Protein AF-A0A7X7WIS3-F1 (afdb_monomer)

Radius of gyration: 32.18 Å; Cα contacts (8 Å, |Δi|>4): 5; chains: 1; bounding box: 95×16×75 Å

Structure (mmCIF, N/CA/C/O backbone):
data_AF-A0A7X7WIS3-F1
#
_entry.id   AF-A0A7X7WIS3-F1
#
loop_
_atom_site.group_PDB
_atom_site.id
_atom_site.type_symbol
_atom_site.label_atom_id
_atom_site.label_alt_id
_atom_site.label_comp_id
_atom_site.label_asym_id
_atom_site.label_entity_id
_atom_site.label_seq_id
_atom_site.pdbx_PDB_ins_code
_atom_site.Cartn_x
_atom_site.Cartn_y
_atom_site.Cartn_z
_atom_site.occupancy
_atom_site.B_iso_or_equiv
_atom_site.auth_seq_id
_atom_site.auth_comp_id
_atom_site.auth_asym_id
_atom_site.auth_atom_id
_atom_site.pdbx_PDB_model_num
ATOM 1 N N . MET A 1 1 ? 35.628 1.874 -16.370 1.00 45.72 1 MET A N 1
ATOM 2 C CA . MET A 1 1 ? 34.153 1.821 -16.318 1.00 45.72 1 MET A CA 1
ATOM 3 C C . MET A 1 1 ? 33.796 0.832 -15.231 1.00 45.72 1 MET A C 1
ATOM 5 O O . MET A 1 1 ? 33.959 -0.360 -15.448 1.00 45.72 1 MET A O 1
ATOM 9 N N . SER A 1 2 ? 33.437 1.321 -14.049 1.00 52.81 2 SER A N 1
ATOM 10 C CA . SER A 1 2 ? 33.069 0.463 -12.922 1.00 52.81 2 SER A CA 1
ATOM 11 C C . SER A 1 2 ? 31.591 0.685 -12.648 1.00 52.81 2 SER A C 1
ATOM 13 O O . SER A 1 2 ? 31.207 1.727 -12.124 1.00 52.81 2 SER A O 1
ATOM 15 N N . ASN A 1 3 ? 30.770 -0.275 -13.065 1.00 57.66 3 ASN A N 1
ATOM 16 C CA . ASN A 1 3 ? 29.336 -0.274 -12.818 1.00 57.66 3 ASN A CA 1
ATOM 17 C C . ASN A 1 3 ? 29.105 -1.041 -11.516 1.00 57.66 3 ASN A C 1
ATOM 19 O O . ASN A 1 3 ? 2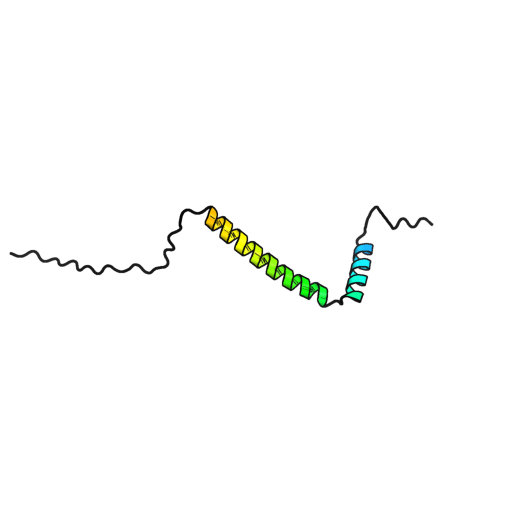8.907 -2.252 -11.530 1.00 57.66 3 ASN A O 1
ATOM 23 N N . ASN A 1 4 ? 29.158 -0.337 -10.389 1.00 61.28 4 ASN A N 1
ATOM 24 C CA . ASN A 1 4 ? 28.826 -0.904 -9.084 1.00 61.28 4 ASN A CA 1
ATOM 25 C C . ASN A 1 4 ? 27.308 -0.850 -8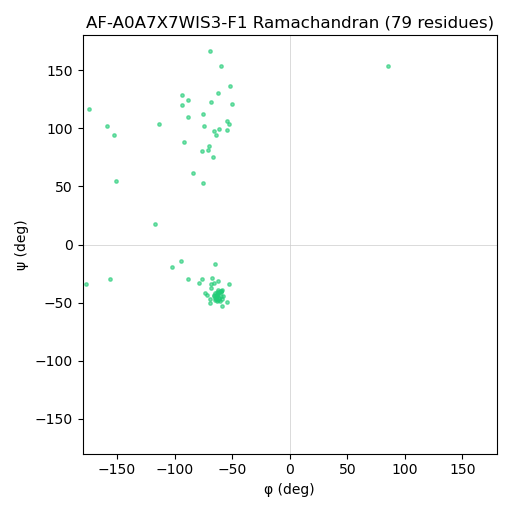.866 1.00 61.28 4 ASN A C 1
ATOM 27 O O . ASN A 1 4 ? 26.816 -0.200 -7.951 1.00 61.28 4 ASN A O 1
ATOM 31 N N . VAL A 1 5 ? 26.562 -1.532 -9.729 1.00 59.28 5 VAL A N 1
ATOM 32 C CA . VAL A 1 5 ? 25.215 -2.005 -9.407 1.00 59.28 5 VAL A CA 1
ATOM 33 C C . VAL A 1 5 ? 25.462 -3.359 -8.774 1.00 59.28 5 VAL A C 1
ATOM 35 O O . VAL A 1 5 ? 25.937 -4.224 -9.494 1.00 59.28 5 VAL A O 1
ATOM 38 N N . LEU A 1 6 ? 25.249 -3.536 -7.467 1.00 62.84 6 LEU A N 1
ATOM 39 C CA . LEU A 1 6 ? 24.677 -4.793 -6.960 1.00 62.84 6 LEU A CA 1
ATOM 40 C C . LEU A 1 6 ? 24.417 -4.832 -5.443 1.00 62.84 6 LEU A C 1
ATOM 42 O O . LEU A 1 6 ? 23.442 -5.472 -5.077 1.00 62.84 6 LEU A O 1
ATOM 46 N N . ILE A 1 7 ? 25.186 -4.209 -4.533 1.00 62.28 7 ILE A N 1
ATOM 47 C CA . ILE A 1 7 ? 25.006 -4.521 -3.085 1.00 62.28 7 ILE A CA 1
ATOM 48 C C . ILE A 1 7 ? 25.347 -3.360 -2.125 1.00 62.28 7 ILE A C 1
ATOM 50 O O . ILE A 1 7 ? 26.163 -3.518 -1.223 1.00 62.28 7 ILE A O 1
ATOM 54 N N . GLY A 1 8 ? 24.759 -2.170 -2.285 1.00 60.97 8 GLY A N 1
ATOM 55 C CA . GLY A 1 8 ? 25.025 -1.083 -1.317 1.00 60.97 8 GLY A CA 1
ATOM 56 C C . GLY A 1 8 ? 23.962 0.001 -1.210 1.00 60.97 8 GLY A C 1
ATOM 57 O O . GLY A 1 8 ? 23.738 0.551 -0.137 1.00 60.97 8 GLY A O 1
ATOM 58 N N . SER A 1 9 ? 23.247 0.267 -2.293 1.00 63.25 9 SER A N 1
ATOM 59 C CA . SER A 1 9 ? 22.150 1.225 -2.304 1.00 63.25 9 SER A CA 1
ATOM 60 C C . SER A 1 9 ? 21.192 0.789 -3.393 1.00 63.25 9 SER A C 1
ATOM 62 O O . SER A 1 9 ? 21.412 1.099 -4.561 1.00 63.25 9 SER A O 1
ATOM 64 N N . VAL A 1 10 ? 20.162 0.019 -3.040 1.00 70.31 10 VAL A N 1
ATOM 65 C CA . VAL A 1 10 ? 19.002 -0.111 -3.926 1.00 70.31 10 VAL A CA 1
ATOM 66 C C . VAL A 1 10 ? 18.398 1.288 -3.984 1.00 70.31 10 VAL A C 1
ATOM 68 O O . VAL A 1 10 ? 17.708 1.715 -3.059 1.00 70.31 10 VAL A O 1
ATOM 71 N N . GLY A 1 11 ? 18.792 2.054 -4.995 1.00 81.56 11 GLY A N 1
ATOM 72 C CA . GLY A 1 11 ? 18.323 3.407 -5.188 1.00 81.56 11 GLY A CA 1
ATOM 73 C C . GLY A 1 11 ? 16.855 3.402 -5.589 1.00 81.56 11 GLY A C 1
ATOM 74 O O . GLY A 1 11 ? 16.271 2.383 -5.970 1.00 81.56 11 GLY A O 1
ATOM 75 N N . THR A 1 12 ? 16.241 4.581 -5.528 1.00 87.06 12 THR A N 1
ATOM 76 C CA . THR A 1 12 ? 14.864 4.788 -5.991 1.00 87.06 12 THR A CA 1
ATOM 77 C C . THR A 1 12 ? 14.677 4.287 -7.430 1.00 87.06 12 THR A C 1
ATOM 79 O O . THR A 1 12 ? 13.626 3.745 -7.763 1.00 87.06 12 THR A O 1
ATOM 82 N N . THR A 1 13 ? 15.712 4.407 -8.268 1.00 87.56 13 THR A N 1
ATOM 83 C CA . THR A 1 13 ? 15.713 3.943 -9.660 1.00 87.56 13 THR A CA 1
ATOM 84 C C . THR A 1 13 ? 15.548 2.427 -9.768 1.00 87.56 13 THR A C 1
ATOM 86 O O . THR A 1 13 ? 14.691 1.964 -10.516 1.00 87.56 13 THR A O 1
ATOM 89 N N . GLU A 1 14 ? 16.308 1.638 -9.008 1.00 86.94 14 GLU A N 1
ATOM 90 C CA . GLU A 1 14 ? 16.217 0.176 -9.016 1.00 86.94 14 GLU A CA 1
ATOM 91 C C . GLU A 1 14 ? 14.841 -0.301 -8.539 1.00 86.94 14 GLU A C 1
ATOM 93 O O . GLU A 1 14 ? 14.253 -1.198 -9.147 1.00 86.94 14 GLU A O 1
ATOM 98 N N . ILE A 1 15 ? 14.284 0.342 -7.506 1.00 90.81 15 ILE A N 1
ATOM 99 C CA . ILE A 1 15 ? 12.923 0.054 -7.025 1.00 90.81 15 ILE A CA 1
ATOM 100 C C . ILE A 1 15 ? 11.899 0.296 -8.140 1.00 90.81 15 ILE A C 1
ATOM 102 O O . ILE A 1 15 ? 11.020 -0.539 -8.353 1.00 90.81 15 ILE A O 1
ATOM 106 N N . ILE A 1 16 ? 12.021 1.400 -8.884 1.00 92.19 16 ILE A N 1
ATOM 107 C CA . ILE A 1 16 ? 11.129 1.710 -10.010 1.00 92.19 16 ILE A CA 1
ATOM 108 C C . ILE A 1 16 ? 11.241 0.648 -11.113 1.00 92.19 16 ILE A C 1
ATOM 110 O O . ILE A 1 16 ? 10.216 0.217 -11.638 1.00 92.19 16 ILE A O 1
ATOM 114 N N . VAL A 1 17 ? 12.451 0.185 -11.444 1.00 93.44 17 VAL A N 1
ATOM 115 C CA . VAL A 1 17 ? 12.656 -0.865 -12.461 1.00 93.44 17 VAL A CA 1
ATOM 116 C C . VAL A 1 17 ? 12.011 -2.186 -12.034 1.00 93.44 17 VAL A C 1
ATOM 118 O O . VAL A 1 17 ? 11.312 -2.815 -12.829 1.00 93.44 17 VAL A O 1
ATOM 121 N N . ILE A 1 18 ? 12.185 -2.590 -10.773 1.00 92.06 18 ILE A N 1
ATOM 122 C CA . ILE A 1 18 ? 11.563 -3.806 -10.230 1.00 92.06 18 ILE A CA 1
ATOM 123 C C . ILE A 1 18 ? 10.036 -3.676 -10.233 1.00 92.06 18 ILE A C 1
ATOM 125 O O . ILE A 1 18 ? 9.339 -4.595 -10.668 1.00 92.06 18 ILE A O 1
ATOM 129 N N . LEU A 1 19 ? 9.502 -2.527 -9.806 1.00 92.06 19 LEU A N 1
ATOM 130 C CA . LEU A 1 19 ? 8.065 -2.257 -9.853 1.00 92.06 19 LEU A CA 1
ATOM 131 C C . LEU A 1 19 ? 7.523 -2.326 -11.278 1.00 92.06 19 LEU A C 1
ATOM 133 O O . LEU A 1 19 ? 6.450 -2.887 -11.478 1.00 92.06 19 LEU A O 1
ATOM 137 N N . LEU A 1 20 ? 8.259 -1.813 -12.264 1.00 94.19 20 LEU A N 1
ATOM 138 C CA . LEU A 1 20 ? 7.860 -1.872 -13.665 1.00 94.19 20 LEU A CA 1
ATOM 139 C C . LEU A 1 20 ? 7.812 -3.317 -14.182 1.00 94.19 20 LEU A C 1
ATOM 141 O O . LEU A 1 20 ? 6.848 -3.684 -14.850 1.00 94.19 20 LEU A O 1
ATOM 145 N N . LEU A 1 21 ? 8.789 -4.158 -13.825 1.00 94.81 21 LEU A N 1
ATOM 146 C CA . LEU A 1 21 ? 8.771 -5.587 -14.164 1.00 94.81 21 LEU A CA 1
ATOM 147 C C . LEU A 1 21 ? 7.564 -6.303 -13.550 1.00 94.81 21 LEU A C 1
ATOM 149 O O . LEU A 1 21 ? 6.853 -7.027 -14.245 1.00 94.81 21 LEU A O 1
ATOM 153 N N . ILE A 1 22 ? 7.282 -6.056 -12.269 1.00 93.88 22 ILE A N 1
ATOM 154 C CA . ILE A 1 22 ? 6.091 -6.583 -11.590 1.00 93.88 22 ILE A CA 1
ATOM 155 C C . ILE A 1 22 ? 4.817 -6.092 -12.293 1.00 93.88 22 ILE A C 1
ATOM 157 O O . ILE A 1 22 ? 3.885 -6.867 -12.497 1.00 93.88 22 ILE A O 1
ATOM 161 N N . LEU A 1 23 ? 4.776 -4.828 -12.717 1.00 93.88 23 LEU A N 1
ATOM 162 C CA . LEU A 1 23 ? 3.636 -4.255 -13.427 1.00 93.88 23 LEU A CA 1
ATOM 163 C C . LEU A 1 23 ? 3.416 -4.893 -14.801 1.00 93.88 23 LEU A C 1
ATOM 165 O O . LEU A 1 23 ? 2.274 -5.002 -15.227 1.00 93.88 23 LEU A O 1
ATOM 169 N N . ILE A 1 24 ? 4.476 -5.315 -15.490 1.00 94.94 24 ILE A N 1
ATOM 170 C CA . ILE A 1 24 ? 4.367 -6.031 -16.768 1.00 94.94 24 ILE A CA 1
ATOM 171 C C . ILE A 1 24 ? 3.850 -7.456 -16.540 1.00 94.94 24 ILE A C 1
ATOM 173 O O . ILE A 1 24 ? 2.966 -7.903 -17.265 1.00 94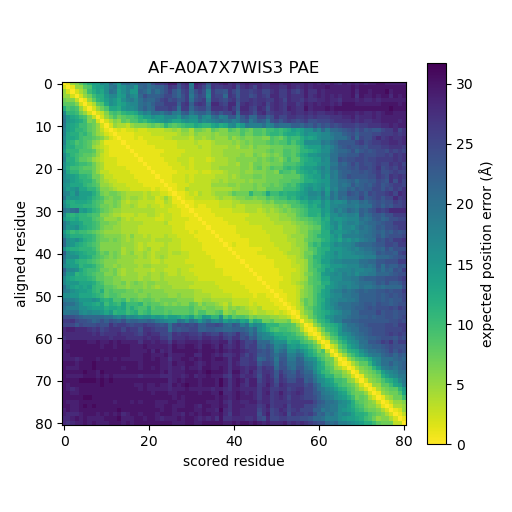.94 24 ILE A O 1
ATOM 177 N N . LEU A 1 25 ? 4.359 -8.154 -15.520 1.00 94.38 25 LEU A N 1
ATOM 178 C CA . LEU A 1 25 ? 3.959 -9.532 -15.215 1.00 94.38 25 LEU A CA 1
ATOM 179 C C . LEU A 1 25 ? 2.520 -9.629 -14.693 1.00 94.38 25 LEU A C 1
ATOM 181 O O . LEU A 1 25 ? 1.751 -10.481 -15.130 1.00 94.38 25 LEU A O 1
ATOM 185 N N . PHE A 1 26 ? 2.157 -8.764 -13.748 1.00 92.44 26 PHE A N 1
ATOM 186 C CA . PHE A 1 26 ? 0.870 -8.820 -13.053 1.00 92.44 26 PHE A CA 1
ATOM 187 C C . PHE A 1 26 ? -0.140 -7.789 -13.571 1.00 92.44 26 PHE A C 1
ATOM 189 O O . PHE A 1 26 ? -1.342 -7.949 -13.366 1.00 92.44 26 PHE A O 1
ATOM 196 N N . GLY A 1 27 ? 0.303 -6.738 -14.259 1.00 89.38 27 GLY A N 1
ATOM 197 C CA . GLY A 1 27 ? -0.549 -5.645 -14.723 1.00 89.38 27 GLY A CA 1
ATOM 198 C C . GLY A 1 27 ? -0.767 -4.552 -13.671 1.00 89.38 27 GLY A C 1
ATOM 199 O O . GLY A 1 27 ? -0.786 -4.793 -12.462 1.00 89.38 27 GLY A O 1
ATOM 200 N N . SER A 1 28 ? -1.040 -3.330 -14.137 1.00 90.44 28 SER A N 1
ATOM 201 C CA . SER A 1 28 ? -1.292 -2.159 -13.279 1.00 90.44 28 SER A CA 1
ATOM 202 C C . SER A 1 28 ? -2.555 -2.243 -12.424 1.00 90.44 28 SER A C 1
ATOM 204 O O . SER A 1 28 ? -2.688 -1.504 -11.452 1.00 90.44 28 SER A O 1
ATOM 206 N N . LYS A 1 29 ? -3.476 -3.153 -12.755 1.00 90.25 29 LYS A N 1
ATOM 207 C CA . LYS A 1 29 ? -4.742 -3.331 -12.034 1.00 90.25 29 LYS A CA 1
ATOM 208 C C . LYS A 1 29 ? -4.641 -4.303 -10.855 1.00 90.25 29 LYS A C 1
ATOM 210 O O . LYS A 1 29 ? -5.347 -4.111 -9.873 1.00 90.25 29 LYS A O 1
ATOM 215 N N . ARG A 1 30 ? -3.756 -5.307 -10.911 1.00 90.31 30 ARG A N 1
ATOM 216 C CA . ARG A 1 30 ? -3.692 -6.372 -9.891 1.00 90.31 30 ARG A CA 1
ATOM 217 C C . ARG A 1 30 ? -3.099 -5.905 -8.568 1.00 90.31 30 ARG A C 1
ATOM 219 O O . ARG A 1 30 ? -3.628 -6.235 -7.514 1.00 90.31 30 ARG A O 1
ATOM 226 N N . ILE A 1 31 ? -2.041 -5.098 -8.614 1.00 90.88 31 ILE A N 1
ATOM 227 C CA . ILE A 1 31 ? -1.397 -4.548 -7.412 1.00 90.88 31 ILE A CA 1
ATOM 228 C C . ILE A 1 31 ? -2.373 -3.721 -6.548 1.00 90.88 31 ILE A C 1
ATOM 230 O O . ILE A 1 31 ? -2.506 -4.034 -5.362 1.00 90.88 31 ILE A O 1
ATOM 234 N N . PRO A 1 32 ? -3.099 -2.714 -7.083 1.00 89.19 32 PRO A N 1
ATOM 235 C CA . PRO A 1 32 ? -4.043 -1.941 -6.278 1.00 89.19 32 PRO A CA 1
ATOM 236 C C . PRO A 1 32 ? -5.256 -2.764 -5.828 1.00 89.19 32 PRO A C 1
ATOM 238 O O . PRO A 1 32 ? -5.738 -2.561 -4.719 1.00 89.19 32 PRO A O 1
ATOM 241 N N . GLU A 1 33 ? -5.729 -3.713 -6.640 1.00 93.62 33 GLU A N 1
ATOM 242 C CA . GLU A 1 33 ? -6.828 -4.620 -6.283 1.00 93.62 33 GLU A CA 1
ATOM 243 C C . GLU A 1 33 ? -6.475 -5.471 -5.047 1.00 93.62 33 GLU A C 1
ATOM 245 O O . GLU A 1 33 ? -7.217 -5.493 -4.059 1.00 93.62 33 GLU A O 1
ATOM 250 N N . ILE A 1 34 ? -5.286 -6.085 -5.049 1.00 93.56 34 ILE A N 1
ATOM 251 C CA . ILE A 1 34 ? -4.776 -6.863 -3.914 1.00 93.56 34 ILE A CA 1
ATOM 252 C C . ILE A 1 34 ? -4.568 -5.953 -2.699 1.00 93.56 34 ILE A C 1
ATOM 254 O O . ILE A 1 34 ? -5.053 -6.274 -1.614 1.00 93.56 34 ILE A O 1
ATOM 258 N N . ALA A 1 35 ? -3.934 -4.790 -2.870 1.00 94.06 35 ALA A N 1
ATOM 259 C CA . ALA A 1 35 ? -3.707 -3.840 -1.781 1.00 94.06 35 ALA A CA 1
ATOM 260 C C . ALA A 1 35 ? -5.016 -3.371 -1.120 1.00 94.06 35 ALA A C 1
ATOM 262 O O . ALA A 1 35 ? -5.087 -3.273 0.105 1.00 94.06 35 ALA A O 1
ATOM 263 N N . GLN A 1 36 ? -6.074 -3.133 -1.901 1.00 95.94 36 GLN A N 1
ATOM 264 C CA . GLN A 1 36 ? -7.390 -2.774 -1.371 1.00 95.94 36 GLN A CA 1
ATOM 265 C C . GLN A 1 36 ? -8.017 -3.915 -0.564 1.00 95.94 36 GLN A C 1
ATOM 267 O O . GLN A 1 36 ? -8.566 -3.669 0.512 1.00 95.94 36 GLN A O 1
ATOM 272 N N . SER A 1 37 ? -7.942 -5.153 -1.060 1.00 95.75 37 SER A N 1
ATOM 273 C CA . SER A 1 37 ? -8.481 -6.323 -0.353 1.00 95.75 37 SER A CA 1
ATOM 274 C C . SER A 1 37 ? -7.738 -6.595 0.962 1.00 95.75 37 SER A C 1
ATOM 276 O O . SER A 1 37 ? -8.370 -6.733 2.010 1.00 95.75 37 SER A O 1
ATOM 278 N N . LEU A 1 38 ? -6.402 -6.551 0.934 1.00 97.00 38 LEU A N 1
ATOM 279 C CA . LEU A 1 38 ? -5.548 -6.698 2.111 1.00 97.00 38 LEU A CA 1
ATOM 280 C C . LEU A 1 38 ? -5.775 -5.561 3.109 1.00 97.00 38 LEU A C 1
ATOM 282 O O . LEU A 1 38 ? -5.912 -5.812 4.302 1.00 97.00 38 LEU A O 1
ATOM 286 N N . GLY A 1 39 ? -5.878 -4.317 2.636 1.00 96.19 39 GLY A N 1
ATOM 287 C CA . GLY A 1 39 ? -6.122 -3.155 3.489 1.00 96.19 39 GLY A CA 1
ATOM 288 C C . GLY A 1 39 ? -7.450 -3.243 4.243 1.00 96.19 39 GLY A C 1
ATOM 289 O O . GLY A 1 39 ? -7.502 -2.939 5.436 1.00 96.19 39 GLY A O 1
ATOM 290 N N . LYS A 1 40 ? -8.513 -3.719 3.582 1.00 96.94 40 LYS A N 1
ATOM 291 C CA . LYS A 1 40 ? -9.800 -4.002 4.238 1.00 96.94 40 LYS A CA 1
ATOM 292 C C . LYS A 1 40 ? -9.652 -5.097 5.297 1.00 96.94 40 LYS A C 1
ATOM 294 O O . LYS A 1 40 ? -10.077 -4.886 6.428 1.00 96.94 40 LYS A O 1
ATOM 299 N N . GLY A 1 41 ? -8.994 -6.210 4.963 1.00 97.25 41 GLY A N 1
ATOM 300 C CA . GLY A 1 41 ? -8.753 -7.311 5.902 1.00 97.25 41 GLY A CA 1
ATOM 301 C C . GLY A 1 41 ? -7.969 -6.879 7.144 1.00 97.25 41 GLY A C 1
ATOM 302 O O . GLY A 1 41 ? -8.392 -7.146 8.264 1.00 97.25 41 GLY A O 1
ATOM 303 N N . ILE A 1 42 ? -6.877 -6.130 6.962 1.00 97.38 42 ILE A N 1
ATOM 304 C CA . ILE A 1 42 ? -6.062 -5.592 8.062 1.00 97.38 42 ILE A CA 1
ATOM 305 C C . ILE A 1 42 ? -6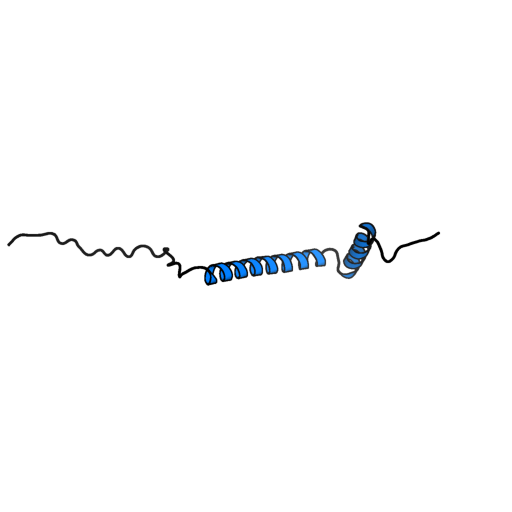.876 -4.623 8.929 1.00 97.38 42 ILE A C 1
ATOM 307 O O . ILE A 1 42 ? -6.731 -4.623 10.152 1.00 97.38 42 ILE A O 1
ATOM 311 N N . ARG A 1 43 ? -7.737 -3.791 8.327 1.00 96.69 43 ARG A N 1
ATOM 312 C CA . ARG A 1 43 ? -8.581 -2.844 9.067 1.00 96.69 43 ARG A CA 1
ATOM 313 C C . ARG A 1 43 ? -9.589 -3.557 9.964 1.00 96.69 43 ARG A C 1
ATOM 315 O O . ARG A 1 43 ? -9.693 -3.187 11.132 1.00 96.69 43 ARG A O 1
ATOM 322 N N . GLU A 1 44 ? -10.303 -4.547 9.431 1.00 97.00 44 GLU A N 1
ATOM 323 C CA . GLU A 1 44 ? -11.264 -5.335 10.212 1.00 97.00 44 GLU A CA 1
ATOM 324 C C . GLU A 1 44 ? -10.548 -6.151 11.288 1.00 97.00 44 GLU A C 1
ATOM 326 O O . GLU A 1 44 ? -10.930 -6.087 12.452 1.00 97.00 44 GLU A O 1
ATOM 331 N N . PHE A 1 45 ? -9.425 -6.795 10.950 1.00 96.50 45 PHE A N 1
ATOM 332 C CA . PHE A 1 45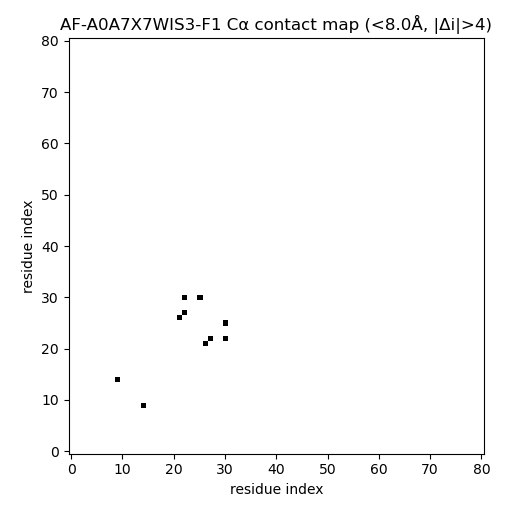 ? -8.597 -7.507 11.924 1.00 96.50 45 PHE A CA 1
ATOM 333 C C . PHE A 1 45 ? -8.183 -6.593 13.084 1.00 96.50 45 PHE A C 1
ATOM 335 O O . PHE A 1 45 ? -8.409 -6.912 14.248 1.00 96.50 45 PHE A O 1
ATOM 342 N N . LYS A 1 46 ? -7.659 -5.397 12.783 1.00 95.69 46 LYS A N 1
ATOM 343 C CA . LYS A 1 46 ? -7.269 -4.417 13.806 1.00 95.69 46 LYS A CA 1
ATOM 344 C C . LYS A 1 46 ? -8.456 -3.943 14.649 1.00 95.69 46 LYS A C 1
ATOM 346 O O . LYS A 1 46 ? -8.261 -3.580 15.805 1.00 95.69 46 LYS A O 1
ATOM 351 N N . ARG A 1 47 ? -9.665 -3.885 14.085 1.00 95.62 47 ARG A N 1
ATOM 352 C CA . ARG A 1 47 ? -10.882 -3.517 14.818 1.00 95.62 47 ARG A CA 1
ATOM 353 C C . ARG A 1 47 ? -11.271 -4.611 15.809 1.00 95.62 47 ARG A C 1
ATOM 355 O O . ARG A 1 47 ? -11.433 -4.296 16.982 1.00 95.62 47 ARG A O 1
ATOM 362 N N . SER A 1 48 ? -11.332 -5.862 15.361 1.00 94.19 48 SER A N 1
ATOM 363 C CA . SER A 1 48 ? -11.649 -7.008 16.218 1.00 94.19 48 SER A CA 1
ATOM 364 C C . SER A 1 48 ? -10.623 -7.189 17.334 1.00 94.19 48 SER A C 1
ATOM 366 O O . SER A 1 48 ? -11.005 -7.412 18.474 1.00 94.19 48 SER A O 1
ATOM 368 N N . MET A 1 49 ? -9.326 -7.013 17.047 1.00 93.94 49 MET A N 1
ATOM 369 C CA . MET A 1 49 ? -8.287 -7.098 18.083 1.00 93.94 49 MET A CA 1
ATOM 370 C C . MET A 1 49 ? -8.488 -6.065 19.200 1.00 93.94 49 MET A C 1
ATOM 372 O O . MET A 1 49 ? -8.338 -6.399 20.369 1.00 93.94 49 MET A O 1
ATOM 376 N N . ARG A 1 50 ? -8.881 -4.828 18.862 1.00 92.19 50 ARG A N 1
ATOM 377 C CA . ARG A 1 50 ? -9.187 -3.803 19.875 1.00 92.19 50 ARG A CA 1
ATOM 378 C C . ARG A 1 50 ? -10.443 -4.121 20.667 1.00 92.19 50 ARG A C 1
ATOM 380 O O . ARG A 1 50 ? -10.520 -3.780 21.835 1.00 92.19 50 ARG A O 1
ATOM 387 N N . GLU A 1 51 ? -11.461 -4.682 20.028 1.00 90.12 51 GLU A N 1
ATOM 388 C CA . GLU A 1 51 ? -12.699 -5.058 20.714 1.00 90.12 51 GLU A CA 1
ATOM 389 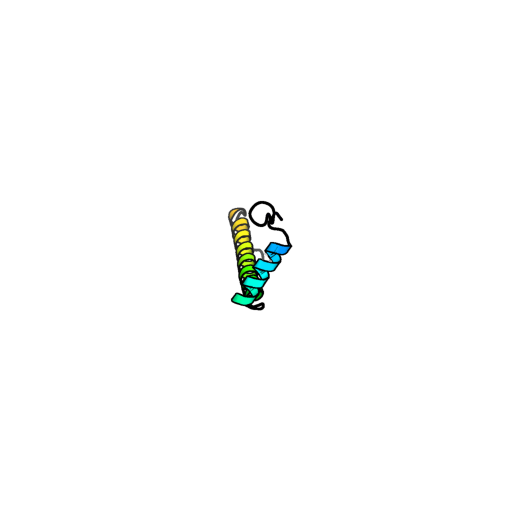C C . GLU A 1 51 ? -12.423 -6.133 21.770 1.00 90.12 51 GLU A C 1
ATOM 391 O O . GLU A 1 51 ? -12.828 -5.969 22.915 1.00 90.12 51 GLU A O 1
ATOM 396 N N . ILE A 1 52 ? -11.606 -7.132 21.418 1.00 89.38 52 ILE A N 1
ATOM 397 C CA . ILE A 1 52 ? -11.133 -8.172 22.340 1.00 89.38 52 ILE A CA 1
ATOM 398 C C . ILE A 1 52 ? -10.308 -7.565 23.483 1.00 89.38 52 ILE A C 1
ATOM 400 O O . ILE A 1 52 ? -10.544 -7.889 24.640 1.00 89.38 52 ILE A O 1
ATOM 404 N N . GLU A 1 53 ? -9.366 -6.664 23.191 1.00 86.50 53 GLU A N 1
ATOM 405 C CA . GLU A 1 53 ? -8.567 -5.971 24.217 1.00 86.50 53 GLU A CA 1
ATOM 406 C C . GLU A 1 53 ? -9.461 -5.206 25.212 1.00 86.50 53 GLU A C 1
ATOM 408 O O . GLU A 1 53 ? -9.309 -5.341 26.424 1.00 86.50 53 GLU A O 1
ATOM 413 N N . ASN A 1 54 ? -10.472 -4.490 24.710 1.00 83.69 54 ASN A N 1
ATOM 414 C CA . ASN A 1 54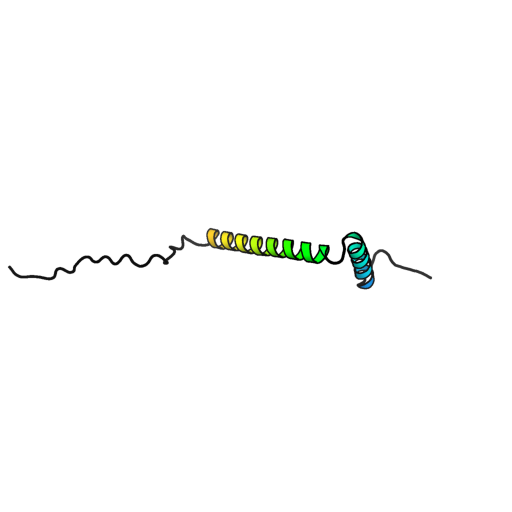 ? -11.438 -3.777 25.548 1.00 83.69 54 ASN A CA 1
ATOM 415 C C . ASN A 1 54 ? -12.346 -4.715 26.366 1.00 83.69 54 ASN A C 1
ATOM 417 O O . ASN A 1 54 ? -12.814 -4.315 27.430 1.00 83.69 54 ASN A O 1
ATOM 421 N N . GLU A 1 55 ? -12.626 -5.925 25.879 1.00 76.00 55 GLU A N 1
ATOM 422 C CA . GLU A 1 55 ? -13.425 -6.933 26.589 1.00 76.00 55 GLU A CA 1
ATOM 423 C C . GLU A 1 55 ? -12.615 -7.657 27.673 1.00 76.00 55 GLU A C 1
ATOM 425 O O . GLU A 1 55 ? -13.151 -7.980 28.730 1.00 76.00 55 GLU A O 1
ATOM 430 N N . VAL A 1 56 ? -11.312 -7.853 27.453 1.00 75.31 56 VAL A N 1
ATOM 431 C CA . VAL A 1 56 ? -10.403 -8.479 28.425 1.00 75.31 56 VAL A CA 1
ATOM 432 C C . VAL A 1 56 ? -10.035 -7.520 29.567 1.00 75.31 56 VAL A C 1
ATOM 434 O O . VAL A 1 56 ? -9.819 -7.973 30.690 1.00 75.31 56 VAL A O 1
ATOM 437 N N . GLU A 1 57 ? -10.003 -6.206 29.323 1.00 65.56 57 GLU A N 1
ATOM 438 C CA . GLU A 1 57 ? -9.654 -5.203 30.345 1.00 65.56 57 GLU A CA 1
ATOM 439 C C . GLU A 1 57 ? -10.856 -4.576 31.077 1.00 65.56 57 GLU A C 1
ATOM 441 O O . GLU A 1 57 ? -10.679 -3.946 32.124 1.00 65.56 57 GLU A O 1
ATOM 446 N N . ALA A 1 58 ? -12.088 -4.729 30.582 1.00 59.69 58 ALA A N 1
ATOM 447 C CA . ALA A 1 58 ? -13.258 -4.126 31.217 1.00 59.69 58 ALA A CA 1
ATOM 448 C C . ALA A 1 58 ? -13.961 -5.090 32.199 1.00 59.69 58 ALA A C 1
ATOM 450 O O . ALA A 1 58 ? -14.366 -6.181 31.797 1.00 59.69 58 ALA A O 1
ATOM 451 N N . PRO A 1 59 ? -14.244 -4.687 33.460 1.00 58.00 59 PRO A N 1
ATOM 452 C CA . PRO A 1 59 ? -15.280 -5.358 34.245 1.00 58.00 59 PRO A CA 1
ATOM 453 C C . PRO A 1 59 ? -16.620 -5.231 33.495 1.00 58.00 59 PRO A C 1
ATOM 455 O O . PRO A 1 59 ? -16.786 -4.275 32.729 1.00 58.00 59 PRO A O 1
ATOM 458 N N . PRO A 1 60 ? -17.578 -6.159 33.686 1.00 55.97 60 PRO A N 1
ATOM 459 C CA . PRO A 1 60 ? -18.753 -6.286 32.830 1.00 55.97 60 PRO A CA 1
ATOM 460 C C . PRO A 1 60 ? -19.487 -4.949 32.744 1.00 55.97 60 PRO A C 1
ATOM 462 O O . PRO A 1 60 ? -20.136 -4.509 33.695 1.00 55.97 60 PRO A O 1
ATOM 465 N N . LYS A 1 61 ? -19.374 -4.274 31.596 1.00 58.56 61 LYS A N 1
ATOM 466 C CA . LYS A 1 61 ? -20.143 -3.063 31.336 1.00 58.56 61 LYS A CA 1
ATOM 467 C C . LYS A 1 61 ? -21.571 -3.503 31.063 1.00 58.56 61 LYS A C 1
ATOM 469 O O . LYS A 1 61 ? -21.893 -4.000 29.988 1.00 58.56 61 LYS A O 1
ATOM 474 N N . HIS A 1 62 ? -22.418 -3.341 32.074 1.00 51.38 62 HIS A N 1
ATOM 475 C CA . HIS A 1 62 ? -23.864 -3.364 31.924 1.00 51.38 62 HIS A CA 1
ATOM 476 C C . HIS A 1 62 ? -24.242 -2.363 30.822 1.00 51.38 62 HIS A C 1
ATOM 478 O O . HIS A 1 62 ? -24.171 -1.152 31.021 1.00 51.38 62 HIS A O 1
ATOM 484 N N . ASN A 1 63 ? -24.569 -2.879 29.635 1.00 54.78 63 ASN A N 1
ATOM 485 C CA . ASN A 1 63 ? -25.041 -2.093 28.501 1.00 54.78 63 ASN A CA 1
ATOM 486 C C . ASN A 1 63 ? -26.404 -1.477 28.851 1.00 54.78 63 ASN A C 1
ATOM 488 O O . ASN A 1 63 ? -27.451 -2.109 28.717 1.00 54.78 63 ASN A O 1
ATOM 492 N N . SER A 1 64 ? -26.381 -0.221 29.279 1.00 54.00 64 SER A N 1
ATOM 493 C CA . SER A 1 64 ? -27.522 0.643 29.579 1.00 54.00 64 SER A CA 1
ATOM 494 C C . SER A 1 64 ? -28.225 1.167 28.314 1.00 54.00 64 SER A C 1
ATOM 496 O O . SER A 1 64 ? -28.460 2.360 28.175 1.00 54.00 64 SER A O 1
ATOM 498 N N . ASN A 1 65 ? -28.608 0.260 27.406 1.00 56.28 65 ASN A N 1
ATOM 499 C CA . ASN A 1 65 ? -29.502 0.553 26.272 1.00 56.28 65 ASN A CA 1
ATOM 500 C C . ASN A 1 65 ? -30.831 -0.227 26.331 1.00 56.28 65 ASN A C 1
ATOM 502 O O . ASN A 1 65 ? -31.544 -0.313 25.333 1.00 56.28 65 ASN A O 1
ATOM 506 N N . GLN A 1 66 ? -31.205 -0.775 27.491 1.00 57.62 66 GLN A N 1
ATOM 507 C CA . GLN A 1 66 ? -32.599 -1.151 27.735 1.00 57.62 66 GLN A CA 1
ATOM 508 C C . GLN A 1 66 ? -33.327 0.066 28.325 1.00 57.62 66 GLN A C 1
ATOM 510 O O . GLN A 1 66 ? -32.857 0.597 29.335 1.00 57.62 66 GLN A O 1
ATOM 515 N N . PRO A 1 67 ? -34.442 0.529 27.721 1.00 57.16 67 PRO A N 1
ATOM 516 C CA . PRO A 1 67 ? -35.287 1.549 28.331 1.00 57.16 67 PRO A CA 1
ATOM 517 C C . PRO A 1 67 ? -35.644 1.098 29.752 1.00 57.16 67 PRO A C 1
ATOM 519 O O . PRO A 1 67 ? -35.945 -0.090 29.929 1.00 57.16 67 PRO A O 1
ATOM 522 N N . PRO A 1 68 ? -35.603 1.985 30.762 1.00 56.19 68 PRO A N 1
ATOM 523 C CA . PRO A 1 68 ? -36.042 1.639 32.103 1.00 56.19 68 PRO A CA 1
ATOM 524 C C . PRO A 1 68 ? -37.424 0.992 32.024 1.00 56.19 68 PRO A C 1
ATOM 526 O O . PRO A 1 68 ? -38.365 1.597 31.510 1.00 56.19 68 PRO A O 1
ATOM 529 N N . LYS A 1 69 ? -37.546 -0.253 32.501 1.00 59.53 69 LYS A N 1
ATOM 530 C CA . LYS A 1 69 ? -38.856 -0.811 32.823 1.00 59.53 69 LYS A CA 1
ATOM 531 C C . LYS A 1 69 ? -39.418 0.076 33.921 1.00 59.53 69 LYS A C 1
ATOM 533 O O . LYS A 1 69 ? -39.012 -0.019 35.075 1.00 59.53 69 LYS A O 1
ATOM 538 N N . GLU A 1 70 ? -40.288 0.982 33.507 1.00 53.78 70 GLU A N 1
ATOM 539 C CA . GLU A 1 70 ? -41.161 1.766 34.353 1.00 53.78 70 GLU A CA 1
ATOM 540 C C . GLU A 1 70 ? -41.949 0.781 35.221 1.00 53.78 70 GLU A C 1
ATOM 542 O O . GLU A 1 70 ? -42.905 0.143 34.779 1.00 53.78 70 GLU A O 1
ATOM 547 N N . ILE A 1 71 ? -41.491 0.593 36.458 1.00 59.28 71 ILE A N 1
ATOM 548 C CA . ILE A 1 71 ? -42.294 -0.010 37.513 1.00 59.28 71 ILE A CA 1
ATOM 549 C C . ILE A 1 71 ? -43.353 1.045 37.829 1.00 59.28 71 ILE A C 1
ATOM 551 O O . ILE A 1 71 ? -43.186 1.885 38.708 1.00 59.28 71 ILE A O 1
ATOM 555 N N . SER A 1 72 ? -44.431 1.035 37.045 1.00 56.91 72 SER A N 1
ATOM 556 C CA . SER A 1 72 ? -45.731 1.515 37.496 1.00 56.91 72 SER A CA 1
ATOM 557 C C . SER A 1 72 ? -46.209 0.564 38.586 1.00 56.91 72 SER A C 1
ATOM 559 O O . SER A 1 72 ? -47.058 -0.289 38.337 1.00 56.91 72 SER A O 1
ATOM 561 N N . ASP A 1 73 ? -45.629 0.682 39.778 1.00 57.09 73 ASP A N 1
ATOM 562 C CA . ASP A 1 73 ? -46.346 0.297 40.980 1.00 57.09 73 ASP A CA 1
ATOM 563 C C . ASP A 1 73 ? -47.013 1.551 41.519 1.00 57.09 73 ASP A C 1
ATOM 565 O O . ASP A 1 73 ? -46.393 2.602 41.723 1.00 57.09 73 ASP A O 1
ATOM 569 N N . LYS A 1 74 ? -48.333 1.459 41.592 1.00 57.34 74 LYS A N 1
ATOM 570 C CA . LYS A 1 74 ? -49.199 2.560 41.950 1.00 57.34 74 LYS A CA 1
ATOM 571 C C . LYS A 1 74 ? -48.832 2.976 43.365 1.00 57.34 74 LYS A C 1
ATOM 573 O O . LYS A 1 74 ? -48.732 2.186 44.289 1.00 57.34 74 LYS A O 1
ATOM 578 N N . LYS A 1 75 ? -48.629 4.275 43.524 1.00 57.50 75 LYS A N 1
ATOM 579 C CA . LYS A 1 75 ? -48.703 4.928 44.818 1.00 57.50 75 LYS A CA 1
ATOM 580 C C . LYS A 1 75 ? -50.186 5.062 45.155 1.00 57.50 75 LYS A C 1
ATOM 582 O O . LYS A 1 75 ? -50.772 6.120 44.936 1.00 57.50 75 LYS A O 1
ATOM 587 N N . ASP A 1 76 ? -50.806 3.996 45.646 1.00 60.34 76 ASP A N 1
ATOM 588 C CA . ASP A 1 76 ? -52.094 4.054 46.336 1.00 60.34 76 ASP A CA 1
ATOM 589 C C . ASP A 1 76 ? -51.886 4.722 47.697 1.00 60.34 76 ASP A C 1
ATOM 591 O O . ASP A 1 76 ? -51.737 4.109 4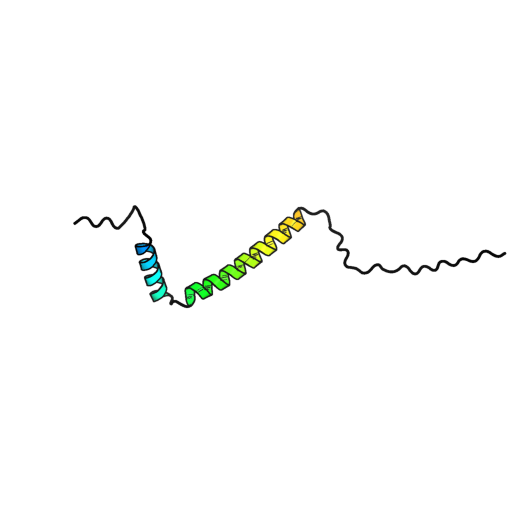8.748 1.00 60.34 76 ASP A O 1
ATOM 595 N N . GLY A 1 77 ? -51.855 6.052 47.659 1.00 62.22 77 GLY A N 1
ATOM 596 C CA . GLY A 1 77 ? -52.202 6.847 48.819 1.00 62.22 77 GLY A CA 1
ATOM 597 C C . GLY A 1 77 ? -53.716 6.833 48.993 1.00 62.22 77 GLY A C 1
ATOM 598 O O . GLY A 1 77 ? -54.413 7.448 48.193 1.00 62.22 77 GLY A O 1
ATOM 599 N N . ASN A 1 78 ? -54.210 6.196 50.055 1.00 53.97 78 ASN A N 1
ATOM 600 C CA . ASN A 1 78 ? -55.360 6.708 50.798 1.00 53.97 78 ASN A CA 1
ATOM 601 C C . ASN A 1 78 ? -55.402 6.118 52.217 1.00 53.97 78 ASN A C 1
ATOM 603 O O . ASN A 1 78 ? -55.827 4.986 52.431 1.00 53.97 78 ASN A O 1
ATOM 607 N N . LEU A 1 79 ? -54.969 6.928 53.182 1.00 68.81 79 LEU A N 1
ATOM 608 C CA . LEU A 1 79 ? -55.392 6.848 54.577 1.00 68.81 79 LEU A CA 1
ATOM 609 C C . LEU A 1 79 ? -56.860 7.270 54.646 1.00 68.81 79 LEU A C 1
ATOM 611 O O . LEU A 1 79 ? -57.123 8.392 54.238 1.00 68.81 79 LEU A O 1
ATOM 615 N N . ASN A 1 80 ? -57.761 6.431 55.168 1.00 53.50 80 ASN A N 1
ATOM 616 C CA . ASN A 1 80 ? -58.957 6.824 55.936 1.00 53.50 80 ASN A CA 1
ATOM 617 C C . ASN A 1 80 ? -59.664 5.567 56.483 1.00 53.50 80 ASN A C 1
ATOM 619 O O . ASN A 1 80 ? -60.159 4.756 55.698 1.00 53.50 80 ASN A O 1
ATOM 623 N N . GLY A 1 81 ? -59.727 5.441 57.814 1.00 50.53 81 GLY A N 1
ATOM 624 C CA . GLY A 1 81 ? -60.433 4.386 58.549 1.00 50.53 81 GLY A CA 1
ATOM 625 C C . GLY A 1 81 ? -59.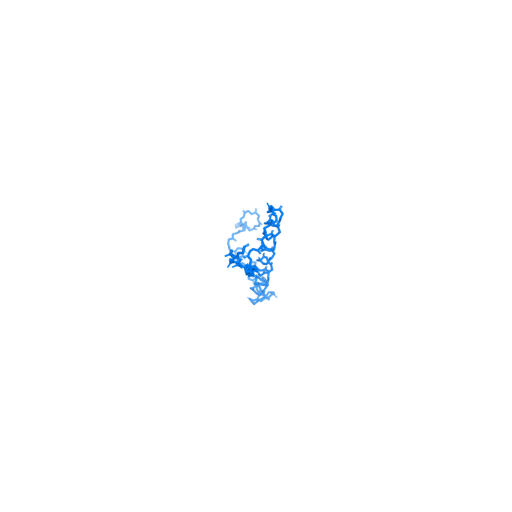841 4.167 59.929 1.00 50.53 81 GLY A C 1
ATOM 626 O O . GLY A 1 81 ? -59.129 3.154 60.079 1.00 50.53 81 GLY A O 1
#

pLDDT: mean 77.23, std 17.42, range [45.72, 97.38]

Secondary structure (DSSP, 8-state):
-----SSS---HHHHHHHHHHHHHHH-TTHHHHHHHHHHHHHHHHHHHHHHHHHHHHS-------SPP-------------

Mean predicted aligned error: 15.38 Å

Sequence (81 aa):
MSNNVLIGSVGTTEIIVILLLILILFGSKRIPEIAQSLGKGIREFKRSMREIENEVEAPPKHNSNQPPKEISDKKDGNLNG

Solvent-accessible surface area (backbone atoms only — not comparable to full-atom values): 5406 Å² total; per-residue (Å²): 139,86,81,86,79,86,88,88,68,89,43,74,66,54,54,50,54,54,51,50,51,51,33,68,77,62,34,82,63,48,62,58,53,51,51,53,55,51,51,52,51,53,52,52,50,56,48,53,53,50,53,51,52,55,58,75,72,46,74,88,75,78,76,85,82,65,77,81,82,76,78,83,67,80,82,81,81,77,92,85,136

Foldseek 3Di:
DDDPPDPDDCDPVVVVVVVVVVCVVQNPPRVVVVVVVVVVVVVVVVVVVVVVVCVVPDDDPPPPPDDPPPPPPDPPDDDDD